Protein AF-A0A1J4XSG6-F1 (afdb_monomer_lite)

Radius of gyration: 32.46 Å; chains: 1; bounding box: 73×27×106 Å

Structure (mmCIF, N/CA/C/O backbone):
data_AF-A0A1J4XSG6-F1
#
_entry.id   AF-A0A1J4XSG6-F1
#
loop_
_atom_site.group_PDB
_atom_site.id
_atom_site.type_symbol
_atom_site.label_atom_id
_atom_site.label_alt_id
_atom_site.label_comp_id
_atom_site.label_asym_id
_atom_site.label_entity_id
_atom_site.label_seq_id
_atom_site.pdbx_PDB_ins_code
_atom_site.Cartn_x
_atom_site.Cartn_y
_atom_site.Cartn_z
_atom_site.occupancy
_atom_site.B_iso_or_equiv
_atom_site.auth_seq_id
_atom_site.auth_comp_id
_atom_site.auth_asym_id
_atom_site.auth_atom_id
_atom_site.pdbx_PDB_model_num
ATOM 1 N N . MET A 1 1 ? 52.849 4.972 -86.059 1.00 42.50 1 MET A N 1
ATOM 2 C 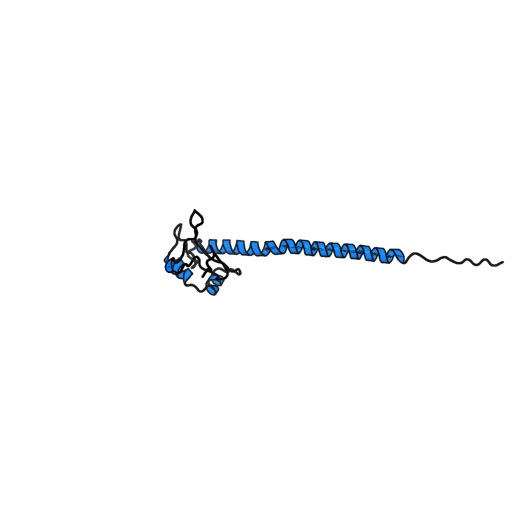CA . MET A 1 1 ? 52.313 3.831 -85.287 1.00 42.50 1 MET A CA 1
ATOM 3 C C . MET A 1 1 ? 52.280 4.249 -83.825 1.00 42.50 1 MET A C 1
ATOM 5 O O . MET A 1 1 ? 53.341 4.385 -83.243 1.00 42.50 1 MET A O 1
ATOM 9 N N . ASN A 1 2 ? 51.112 4.593 -83.276 1.00 43.84 2 ASN A N 1
ATOM 10 C CA . ASN A 1 2 ? 50.941 4.827 -81.836 1.00 43.84 2 ASN A CA 1
ATOM 11 C C . ASN A 1 2 ? 49.453 4.728 -81.487 1.00 43.84 2 ASN A C 1
ATOM 13 O O . ASN A 1 2 ? 48.656 5.564 -81.903 1.00 43.84 2 ASN A O 1
ATOM 17 N N . VAL A 1 3 ? 49.084 3.673 -80.760 1.00 50.84 3 VAL A N 1
ATOM 18 C CA . VAL A 1 3 ? 47.715 3.429 -80.296 1.00 50.84 3 VAL A CA 1
ATOM 19 C C . VAL A 1 3 ? 47.664 3.750 -78.807 1.00 50.84 3 VAL A C 1
ATOM 21 O O . VAL A 1 3 ? 48.203 3.020 -77.979 1.00 50.84 3 VAL A O 1
ATOM 24 N N . HIS A 1 4 ? 47.006 4.858 -78.469 1.00 49.75 4 HIS A N 1
ATOM 25 C CA . HIS A 1 4 ? 46.669 5.221 -77.096 1.00 49.75 4 HIS A CA 1
ATOM 26 C C . HIS A 1 4 ? 45.616 4.249 -76.545 1.00 49.75 4 HIS A C 1
ATOM 28 O O . HIS A 1 4 ? 44.458 4.282 -76.959 1.00 49.75 4 HIS A O 1
ATOM 34 N N . LYS A 1 5 ? 45.983 3.424 -75.559 1.00 60.31 5 LYS A N 1
ATOM 35 C CA . LYS A 1 5 ? 45.008 2.759 -74.683 1.00 60.31 5 LYS A CA 1
ATOM 36 C C . LYS A 1 5 ? 44.608 3.731 -73.571 1.00 60.31 5 LYS A C 1
ATOM 38 O O . LYS A 1 5 ? 45.431 4.056 -72.720 1.00 60.31 5 LYS A O 1
ATOM 43 N N . ARG A 1 6 ? 43.353 4.191 -73.561 1.00 57.28 6 ARG A N 1
ATOM 44 C CA . ARG A 1 6 ? 42.754 4.851 -72.389 1.00 57.28 6 ARG A CA 1
ATOM 45 C C . ARG A 1 6 ? 42.107 3.781 -71.517 1.00 57.28 6 ARG A C 1
ATOM 47 O O . ARG A 1 6 ? 41.147 3.142 -71.937 1.00 57.28 6 ARG A O 1
ATOM 54 N N . GLY A 1 7 ? 42.666 3.566 -70.330 1.00 57.47 7 GLY A N 1
ATOM 55 C CA . GLY A 1 7 ? 42.082 2.707 -69.306 1.00 57.47 7 GLY A CA 1
ATOM 56 C C . GLY A 1 7 ? 40.840 3.364 -68.713 1.00 57.47 7 GLY A C 1
ATOM 57 O O . GLY A 1 7 ? 40.908 4.469 -68.183 1.00 57.47 7 GLY A O 1
ATOM 58 N N . PHE A 1 8 ? 39.705 2.682 -68.822 1.00 58.16 8 PHE A N 1
ATOM 59 C CA . PHE A 1 8 ? 38.448 3.069 -68.195 1.00 58.16 8 PHE A CA 1
ATOM 60 C C . PHE A 1 8 ? 38.465 2.577 -66.741 1.00 58.16 8 PHE A C 1
ATOM 62 O O . PHE A 1 8 ? 38.242 1.399 -66.478 1.00 58.16 8 PHE A O 1
ATOM 69 N N . TRP A 1 9 ? 38.787 3.460 -65.797 1.00 63.03 9 TRP A N 1
ATOM 70 C CA . TRP A 1 9 ? 38.682 3.195 -64.361 1.00 63.03 9 TRP A CA 1
ATOM 71 C C . TRP A 1 9 ? 37.512 3.987 -63.799 1.00 63.03 9 TRP A C 1
ATOM 73 O O . TRP A 1 9 ? 37.667 5.169 -63.533 1.00 63.03 9 TRP A O 1
ATOM 83 N N . MET A 1 10 ? 36.363 3.346 -63.593 1.00 65.50 10 MET A N 1
ATOM 84 C CA . MET A 1 10 ? 35.359 3.760 -62.606 1.00 65.50 10 MET A CA 1
ATOM 85 C C . MET A 1 10 ? 34.496 2.550 -62.220 1.00 65.50 10 MET A C 1
ATOM 87 O O . MET A 1 10 ? 34.331 1.641 -63.028 1.00 65.50 10 MET A O 1
ATOM 91 N N . LYS A 1 11 ? 33.920 2.602 -61.006 1.00 59.00 11 LYS A N 1
ATOM 92 C CA . LYS A 1 11 ? 32.980 1.659 -60.346 1.00 59.00 11 LYS A CA 1
ATOM 93 C C . LYS A 1 11 ? 33.557 0.753 -59.240 1.00 59.00 11 LYS A C 1
ATOM 95 O O . LYS A 1 11 ? 33.453 -0.464 -59.301 1.00 59.00 11 LYS A O 1
ATOM 100 N N . LYS A 1 12 ? 34.088 1.357 -58.167 1.00 58.19 12 LYS A N 1
ATOM 101 C CA . LYS A 1 12 ? 34.178 0.712 -56.832 1.00 58.19 12 LYS A CA 1
ATOM 102 C C . LYS A 1 12 ? 33.658 1.566 -55.662 1.00 58.19 12 LYS A C 1
ATOM 104 O O . LYS A 1 12 ? 33.579 1.073 -54.548 1.00 58.19 12 LYS A O 1
ATOM 109 N N . ALA A 1 13 ? 33.255 2.817 -55.899 1.00 58.31 13 ALA A N 1
ATOM 110 C CA . ALA A 1 13 ? 32.770 3.704 -54.834 1.00 58.31 13 ALA A CA 1
ATOM 111 C C . ALA A 1 13 ? 31.297 3.459 -54.438 1.00 58.31 13 ALA A C 1
ATOM 113 O O . ALA A 1 13 ? 30.899 3.777 -53.325 1.00 58.31 13 ALA A O 1
ATOM 114 N N . GLN A 1 14 ? 30.487 2.881 -55.333 1.00 62.97 14 GLN A N 1
ATOM 115 C CA . GLN A 1 14 ? 29.026 2.817 -55.183 1.00 62.97 14 GLN A CA 1
ATOM 116 C C . GLN A 1 14 ? 28.534 1.680 -54.267 1.00 62.97 14 GLN A C 1
ATOM 118 O O . GLN A 1 14 ? 27.430 1.747 -53.742 1.00 62.97 14 GLN A O 1
ATOM 123 N N . THR A 1 15 ? 29.343 0.640 -54.051 1.00 73.50 15 THR A N 1
ATOM 124 C CA . THR A 1 15 ? 28.999 -0.480 -53.157 1.00 73.50 15 THR A CA 1
ATOM 125 C C . THR A 1 15 ? 29.275 -0.161 -51.691 1.00 73.50 15 THR A C 1
ATOM 127 O O . THR A 1 15 ? 28.609 -0.702 -50.819 1.00 73.50 15 THR A O 1
ATOM 130 N N . TRP A 1 16 ? 30.221 0.740 -51.415 1.00 78.69 16 TRP A N 1
ATOM 131 C CA . TRP A 1 16 ? 30.627 1.064 -50.047 1.00 78.69 16 TRP A CA 1
ATOM 132 C C . TRP A 1 16 ? 29.565 1.892 -49.311 1.00 78.69 16 TRP A C 1
ATOM 134 O O . TRP A 1 16 ? 29.268 1.630 -48.152 1.00 78.69 16 TRP A O 1
ATOM 144 N N . SER A 1 17 ? 28.913 2.836 -50.000 1.00 83.25 17 SER A N 1
ATOM 145 C CA . SER A 1 17 ? 27.816 3.622 -49.420 1.00 83.25 17 SER A CA 1
ATOM 146 C C . SER A 1 17 ? 26.544 2.803 -49.191 1.00 83.25 17 SER A C 1
ATOM 148 O O . SER A 1 17 ? 25.808 3.076 -48.246 1.00 83.25 17 SER A O 1
ATOM 150 N N . LEU A 1 18 ? 26.284 1.795 -50.032 1.00 86.25 18 LEU A N 1
ATOM 151 C CA . LEU A 1 18 ? 25.127 0.913 -49.878 1.00 86.25 18 LEU A CA 1
ATOM 152 C C . LEU A 1 18 ? 25.284 -0.005 -48.662 1.00 86.25 18 LEU A C 1
ATOM 154 O O . LEU A 1 18 ? 24.339 -0.151 -47.895 1.00 86.25 18 LEU A O 1
ATOM 158 N N . ASP A 1 19 ? 26.477 -0.560 -48.456 1.00 87.88 19 ASP A N 1
ATOM 159 C CA . ASP A 1 19 ? 26.773 -1.417 -47.303 1.00 87.88 19 ASP A CA 1
ATOM 160 C C . ASP A 1 19 ? 26.630 -0.651 -45.977 1.00 87.88 19 ASP A C 1
ATOM 162 O O . ASP A 1 19 ? 25.937 -1.087 -45.059 1.00 87.88 19 ASP A O 1
ATOM 166 N N . VAL A 1 20 ? 27.158 0.578 -45.921 1.00 90.69 20 VAL A N 1
ATOM 167 C CA . VAL A 1 20 ? 26.998 1.471 -44.760 1.00 90.69 20 VAL A CA 1
ATOM 168 C C . VAL A 1 20 ? 25.526 1.818 -44.504 1.00 90.69 20 VAL A C 1
ATOM 170 O O . VAL A 1 20 ? 25.092 1.845 -43.351 1.00 90.69 20 VAL A O 1
ATOM 173 N N . MET A 1 21 ? 24.733 2.050 -45.554 1.00 92.12 21 MET A N 1
ATOM 174 C CA . MET A 1 21 ? 23.301 2.339 -45.421 1.00 92.12 21 MET A CA 1
ATOM 175 C C . MET A 1 21 ? 22.531 1.136 -44.862 1.00 92.12 21 MET A C 1
ATOM 177 O O . MET A 1 21 ? 21.701 1.300 -43.968 1.00 92.12 21 MET A O 1
ATOM 181 N N . VAL A 1 22 ? 22.827 -0.071 -45.351 1.00 93.31 22 VAL A N 1
ATOM 182 C CA . VAL A 1 22 ? 22.197 -1.315 -44.883 1.00 93.31 22 VAL A CA 1
ATOM 183 C C . VAL A 1 22 ? 22.579 -1.604 -43.432 1.00 93.31 22 VAL A C 1
ATOM 185 O O . VAL A 1 22 ? 21.695 -1.862 -42.614 1.00 93.31 22 VAL A O 1
ATOM 188 N N . ALA A 1 23 ? 23.863 -1.486 -43.083 1.00 94.56 23 ALA A N 1
ATOM 189 C CA . ALA A 1 23 ? 24.339 -1.670 -41.714 1.00 94.56 23 ALA A CA 1
ATOM 190 C C . ALA A 1 23 ? 23.679 -0.677 -40.742 1.00 94.56 23 ALA A C 1
ATOM 192 O O . ALA A 1 23 ? 23.221 -1.064 -39.667 1.00 94.56 23 ALA A O 1
ATOM 193 N N . THR A 1 24 ? 23.553 0.589 -41.150 1.00 95.38 24 THR A N 1
ATOM 194 C CA . THR A 1 24 ? 22.872 1.623 -40.355 1.00 95.38 24 THR A CA 1
ATOM 195 C C . THR A 1 24 ? 21.386 1.304 -40.184 1.00 95.38 24 THR A C 1
ATOM 197 O O . THR A 1 24 ? 20.856 1.420 -39.082 1.00 95.38 24 THR A O 1
ATOM 200 N N . GLY A 1 25 ? 20.712 0.846 -41.243 1.00 96.62 25 GLY A N 1
ATOM 201 C CA . GLY A 1 25 ? 19.308 0.438 -41.180 1.00 96.62 25 GLY A CA 1
ATOM 202 C C . GLY A 1 25 ? 19.074 -0.716 -40.204 1.00 96.62 25 GLY A C 1
ATOM 203 O O . GLY A 1 25 ? 18.179 -0.639 -39.364 1.00 96.62 25 GLY A O 1
ATOM 204 N N . MET A 1 26 ? 19.918 -1.752 -40.249 1.00 96.31 26 MET A N 1
ATOM 205 C CA . MET A 1 26 ? 19.851 -2.863 -39.293 1.00 96.31 26 MET A CA 1
ATOM 206 C C . MET A 1 26 ? 20.089 -2.393 -37.856 1.00 96.31 26 MET A C 1
ATOM 208 O O . MET A 1 26 ? 19.358 -2.794 -36.953 1.00 96.31 26 MET A O 1
ATOM 212 N N . PHE A 1 27 ? 21.059 -1.503 -37.644 1.00 97.06 27 PHE A N 1
ATOM 213 C CA . PHE A 1 27 ? 21.346 -0.950 -36.323 1.00 97.06 27 PHE A CA 1
ATOM 214 C C . PHE A 1 27 ? 20.152 -0.179 -35.741 1.00 97.06 27 PHE A C 1
ATOM 216 O O . PHE A 1 27 ? 19.791 -0.377 -34.582 1.00 97.06 27 PHE A O 1
ATOM 223 N N . VAL A 1 28 ? 19.477 0.637 -36.557 1.00 97.19 28 VAL A N 1
ATOM 224 C CA . VAL A 1 28 ? 18.270 1.368 -36.142 1.00 97.19 28 VAL A CA 1
ATOM 225 C C . VAL A 1 28 ? 17.133 0.408 -35.783 1.00 97.19 28 VAL A C 1
ATOM 227 O O . VAL A 1 28 ? 16.475 0.607 -34.765 1.00 97.19 28 VAL A O 1
ATOM 230 N N . ILE A 1 29 ? 16.925 -0.661 -36.558 1.00 97.50 29 ILE A N 1
ATOM 231 C CA . ILE A 1 29 ? 15.894 -1.671 -36.264 1.00 97.50 29 ILE A CA 1
ATOM 232 C C . ILE A 1 29 ? 16.163 -2.359 -34.921 1.00 97.50 29 ILE A C 1
ATOM 234 O O . ILE A 1 29 ? 15.235 -2.538 -34.129 1.00 97.50 29 ILE A O 1
ATOM 238 N N . VAL A 1 30 ? 17.419 -2.718 -34.641 1.00 97.31 30 VAL A N 1
ATOM 239 C CA . VAL A 1 30 ? 17.806 -3.330 -33.361 1.00 97.31 30 VAL A CA 1
ATOM 240 C C . VAL A 1 30 ? 17.535 -2.374 -32.201 1.00 97.31 30 VAL A C 1
ATOM 242 O O . VAL A 1 30 ? 16.947 -2.788 -31.206 1.00 97.31 30 VAL A O 1
ATOM 245 N N . ILE A 1 31 ? 17.886 -1.092 -32.342 1.00 96.56 31 ILE A N 1
ATOM 246 C CA . ILE A 1 31 ? 17.611 -0.072 -31.321 1.00 96.56 31 ILE A CA 1
ATOM 247 C C . ILE A 1 31 ? 16.107 0.074 -31.072 1.00 96.56 31 ILE A C 1
ATOM 249 O O . ILE A 1 31 ? 15.677 0.049 -29.921 1.00 96.56 31 ILE A O 1
ATOM 253 N N . ILE A 1 32 ? 15.301 0.197 -32.129 1.00 96.81 32 ILE A N 1
ATOM 254 C CA . ILE A 1 32 ? 13.842 0.327 -32.003 1.00 96.81 32 ILE A CA 1
ATOM 255 C C . ILE A 1 32 ? 13.259 -0.902 -31.301 1.00 96.81 32 ILE A C 1
ATOM 257 O O . ILE A 1 32 ? 12.464 -0.760 -30.377 1.00 96.81 32 ILE A O 1
ATOM 261 N N . SER A 1 33 ? 13.691 -2.101 -31.699 1.00 95.12 33 SER A N 1
ATOM 262 C CA . SER A 1 33 ? 13.231 -3.357 -31.097 1.00 95.12 33 SER A CA 1
ATOM 263 C C . SER A 1 33 ? 13.602 -3.438 -29.616 1.00 95.12 33 SER A C 1
ATOM 265 O O . SER A 1 33 ? 12.782 -3.832 -28.794 1.00 95.12 33 SER A O 1
ATOM 267 N N . PHE A 1 34 ? 14.815 -3.014 -29.257 1.00 95.25 34 PHE A N 1
ATOM 268 C CA . PHE A 1 34 ? 15.277 -2.969 -27.873 1.00 95.25 34 PHE A CA 1
ATOM 269 C C . PHE A 1 34 ? 14.432 -2.022 -27.012 1.00 95.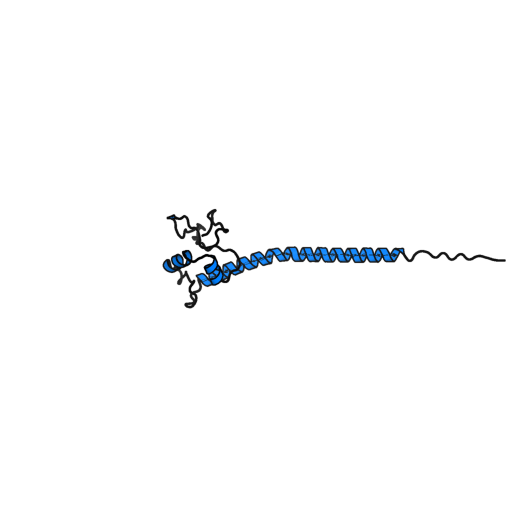25 34 PHE A C 1
ATOM 271 O O . PHE A 1 34 ? 13.951 -2.424 -25.953 1.00 95.25 34 PHE A O 1
ATOM 278 N N . PHE A 1 35 ? 14.190 -0.793 -27.480 1.00 93.31 35 PHE A N 1
ATOM 279 C CA . PHE A 1 35 ? 13.340 0.161 -26.760 1.00 93.31 35 PHE A CA 1
ATOM 280 C C . PHE A 1 35 ? 11.887 -0.310 -26.662 1.00 93.31 35 PHE A C 1
ATOM 282 O O . PHE A 1 35 ? 11.262 -0.126 -25.620 1.00 93.31 35 PHE A O 1
ATOM 289 N N . TYR A 1 36 ? 11.366 -0.958 -27.705 1.00 92.94 36 TYR A N 1
ATOM 290 C CA . TYR A 1 36 ? 10.026 -1.539 -27.694 1.00 92.94 36 TYR A CA 1
ATOM 291 C C . TYR A 1 36 ? 9.887 -2.632 -26.624 1.00 92.94 36 TYR A C 1
ATOM 293 O O . TYR A 1 36 ? 8.948 -2.596 -25.833 1.00 92.94 36 TYR A O 1
ATOM 301 N N . ILE A 1 37 ? 10.855 -3.551 -26.534 1.00 89.38 37 ILE A N 1
ATOM 302 C CA . ILE A 1 37 ? 10.863 -4.614 -25.516 1.00 89.38 37 ILE A CA 1
ATOM 303 C C . ILE A 1 37 ? 10.961 -4.023 -24.102 1.00 89.38 37 ILE A C 1
ATOM 305 O O . ILE A 1 37 ? 10.206 -4.428 -23.224 1.00 89.38 37 ILE A O 1
ATOM 309 N N . ILE A 1 38 ? 11.845 -3.045 -23.870 1.00 87.44 38 ILE A N 1
ATOM 310 C CA . ILE A 1 38 ? 11.966 -2.391 -22.553 1.00 87.44 38 ILE A CA 1
ATOM 311 C C . ILE A 1 38 ? 10.665 -1.702 -22.152 1.00 87.44 38 ILE A C 1
ATOM 313 O O . ILE A 1 38 ? 10.249 -1.817 -21.000 1.00 87.44 38 ILE A O 1
ATOM 317 N N . SER A 1 39 ? 10.024 -1.002 -23.090 1.00 83.12 39 SER A N 1
ATOM 318 C CA . SER A 1 39 ? 8.763 -0.312 -22.824 1.00 83.12 39 SER A CA 1
ATOM 319 C C . SER A 1 39 ? 7.696 -1.286 -22.330 1.00 83.12 39 SER A C 1
ATOM 321 O O . SER A 1 39 ? 7.034 -0.988 -21.340 1.00 83.12 39 SER A O 1
ATOM 323 N N . LEU A 1 40 ? 7.581 -2.462 -22.958 1.00 79.75 40 LEU A N 1
ATOM 324 C CA . LEU A 1 40 ? 6.620 -3.495 -22.561 1.00 79.75 40 LEU A CA 1
ATOM 325 C C . LEU A 1 40 ? 6.890 -4.054 -21.155 1.00 79.75 40 LEU A C 1
ATOM 327 O O . LEU A 1 40 ? 5.951 -4.292 -20.405 1.00 79.75 40 LEU A O 1
ATOM 331 N N . THR A 1 41 ? 8.155 -4.235 -20.773 1.00 74.62 41 THR A N 1
ATOM 332 C CA . THR A 1 41 ? 8.522 -4.807 -19.462 1.00 74.62 41 THR A CA 1
ATOM 333 C C . THR A 1 41 ? 8.476 -3.782 -18.319 1.00 74.62 41 THR A C 1
ATOM 335 O O . THR A 1 41 ? 8.381 -4.149 -17.151 1.00 74.62 41 THR A O 1
ATOM 338 N N . SER A 1 42 ? 8.572 -2.485 -18.626 1.00 66.50 42 SER A N 1
ATOM 339 C CA . SER A 1 42 ? 8.660 -1.426 -17.606 1.00 66.50 42 SER A CA 1
ATOM 340 C C . SER A 1 42 ? 7.338 -1.099 -16.904 1.00 66.50 42 SER A C 1
ATOM 342 O O . SER A 1 42 ? 7.353 -0.571 -15.791 1.00 66.50 42 SER A O 1
ATOM 344 N N . GLU A 1 43 ? 6.201 -1.403 -17.533 1.00 62.62 43 GLU A N 1
ATOM 345 C CA . GLU A 1 43 ? 4.883 -1.165 -16.936 1.00 62.62 43 GLU A CA 1
ATOM 346 C C . GLU A 1 43 ? 4.499 -2.278 -15.957 1.00 62.62 43 GLU A C 1
ATOM 348 O O . GLU A 1 43 ? 4.004 -1.986 -14.870 1.00 62.62 43 GLU A O 1
ATOM 353 N N . THR A 1 44 ? 4.812 -3.537 -16.279 1.00 62.22 44 THR A N 1
ATOM 354 C CA . THR A 1 44 ? 4.490 -4.681 -15.413 1.00 62.22 44 THR A CA 1
ATOM 355 C C . THR A 1 44 ? 5.248 -4.624 -14.090 1.00 62.22 44 THR A C 1
ATOM 357 O O . THR A 1 44 ? 4.661 -4.844 -13.037 1.00 62.22 44 THR A O 1
ATOM 360 N N . SER A 1 45 ? 6.522 -4.212 -14.102 1.00 70.69 45 SER A N 1
ATOM 361 C CA . SER A 1 45 ? 7.360 -4.267 -12.897 1.00 70.69 45 SER A CA 1
ATOM 362 C C . SER A 1 45 ? 6.851 -3.411 -11.735 1.00 70.69 45 SER A C 1
ATOM 364 O O . SER A 1 45 ? 7.068 -3.771 -10.585 1.00 70.69 45 SER A O 1
ATOM 366 N N . LYS A 1 46 ? 6.205 -2.270 -12.012 1.00 76.38 46 LYS A N 1
ATOM 367 C CA . LYS A 1 46 ? 5.708 -1.373 -10.955 1.00 76.38 46 LYS A CA 1
ATOM 368 C C . LYS A 1 46 ? 4.401 -1.867 -10.351 1.00 76.38 46 LYS A C 1
ATOM 370 O O . LYS A 1 46 ? 4.219 -1.774 -9.144 1.00 76.38 46 LYS A O 1
ATOM 375 N N . THR A 1 47 ? 3.493 -2.374 -11.180 1.00 81.12 47 THR A N 1
ATOM 376 C CA . THR A 1 47 ? 2.231 -2.945 -10.699 1.00 81.12 47 THR A CA 1
ATOM 377 C C . THR A 1 47 ? 2.486 -4.225 -9.913 1.00 81.12 47 THR A C 1
ATOM 379 O O . THR A 1 47 ? 1.904 -4.396 -8.848 1.00 81.12 47 THR A O 1
ATOM 382 N N . ASP A 1 48 ? 3.408 -5.067 -10.380 1.00 84.62 48 ASP A N 1
ATOM 383 C CA . ASP A 1 48 ? 3.799 -6.291 -9.677 1.00 84.62 48 ASP A CA 1
ATOM 384 C C . ASP A 1 48 ? 4.449 -5.984 -8.315 1.00 84.62 48 ASP A C 1
ATOM 386 O O . ASP A 1 48 ? 4.190 -6.682 -7.338 1.00 84.62 48 ASP A O 1
ATOM 390 N N . GLU A 1 49 ? 5.259 -4.919 -8.221 1.00 86.38 49 GLU A N 1
ATOM 391 C CA . GLU A 1 49 ? 5.831 -4.452 -6.947 1.00 86.38 49 GLU A CA 1
ATOM 392 C C . GLU A 1 49 ? 4.731 -3.998 -5.974 1.00 86.38 49 GLU A C 1
ATOM 394 O O . GLU A 1 49 ? 4.732 -4.428 -4.825 1.00 86.38 49 GLU A O 1
ATOM 399 N N . LEU A 1 50 ? 3.752 -3.209 -6.434 1.00 86.69 50 LEU A N 1
ATOM 400 C CA . LEU A 1 50 ? 2.635 -2.748 -5.596 1.00 86.69 50 LEU A CA 1
ATOM 401 C C . LEU A 1 50 ? 1.723 -3.890 -5.131 1.00 86.69 50 LEU A C 1
ATOM 403 O O . LEU A 1 50 ? 1.266 -3.877 -3.990 1.00 86.69 50 LEU A O 1
ATOM 407 N N . LEU A 1 51 ? 1.451 -4.869 -5.999 1.00 87.00 51 LEU A N 1
ATOM 408 C CA . LEU A 1 51 ? 0.658 -6.046 -5.639 1.00 87.00 51 LEU A CA 1
ATOM 409 C C . LEU A 1 51 ? 1.353 -6.856 -4.549 1.00 87.00 51 LEU A C 1
ATOM 411 O O . LEU A 1 51 ? 0.729 -7.214 -3.555 1.00 87.00 51 LEU A O 1
ATOM 415 N N . ARG A 1 52 ? 2.660 -7.073 -4.706 1.00 88.81 52 ARG A N 1
ATOM 416 C CA . ARG A 1 52 ? 3.464 -7.785 -3.718 1.00 88.81 52 ARG A CA 1
ATOM 417 C C . ARG A 1 52 ? 3.529 -7.048 -2.382 1.00 88.81 52 ARG A C 1
ATOM 419 O O . ARG A 1 52 ? 3.372 -7.677 -1.345 1.00 88.81 52 ARG A O 1
ATOM 426 N N . GLU A 1 53 ? 3.708 -5.728 -2.398 1.00 88.31 53 GLU A N 1
ATOM 427 C CA . GLU A 1 53 ? 3.651 -4.922 -1.171 1.00 88.31 53 GLU A CA 1
ATOM 428 C C . GLU A 1 53 ? 2.275 -5.021 -0.489 1.00 88.31 53 GLU A C 1
ATOM 430 O O . GLU A 1 53 ? 2.199 -5.053 0.737 1.00 88.31 53 GLU A O 1
ATOM 435 N N . GLY A 1 54 ? 1.186 -5.105 -1.260 1.00 87.38 54 GLY A N 1
ATOM 436 C CA . GLY A 1 54 ? -0.160 -5.319 -0.726 1.00 87.38 54 GLY A CA 1
ATOM 437 C C . GLY A 1 54 ? -0.325 -6.671 -0.026 1.00 87.38 54 GLY A C 1
ATOM 438 O O . GLY A 1 54 ? -0.898 -6.725 1.063 1.00 87.38 54 GLY A O 1
ATOM 439 N N . GLU A 1 55 ? 0.205 -7.744 -0.618 1.00 88.81 55 GLU A N 1
ATOM 440 C CA . GLU A 1 55 ? 0.230 -9.082 -0.010 1.00 88.81 55 GLU A CA 1
ATOM 441 C C . GLU A 1 55 ? 1.064 -9.093 1.281 1.00 88.81 55 GLU A C 1
ATOM 443 O O . GLU A 1 55 ? 0.596 -9.584 2.307 1.00 88.81 55 GLU A O 1
ATOM 448 N N . ASP A 1 56 ? 2.245 -8.466 1.270 1.00 88.44 56 ASP A N 1
ATOM 449 C CA . ASP A 1 56 ? 3.119 -8.366 2.445 1.00 88.44 56 ASP A CA 1
ATOM 450 C C . ASP A 1 56 ? 2.424 -7.621 3.608 1.00 88.44 56 ASP A C 1
ATOM 452 O O . ASP A 1 56 ? 2.522 -8.039 4.765 1.00 88.44 56 ASP A O 1
ATOM 456 N N . ILE A 1 57 ? 1.673 -6.545 3.322 1.00 89.44 57 ILE A N 1
ATOM 457 C CA . ILE A 1 57 ? 0.879 -5.829 4.337 1.00 89.44 57 ILE A CA 1
ATOM 458 C C . ILE A 1 57 ? -0.184 -6.752 4.940 1.00 89.44 57 ILE A C 1
ATOM 460 O O . ILE A 1 57 ? -0.321 -6.803 6.163 1.00 89.44 57 ILE A O 1
ATOM 464 N N . GLN A 1 58 ? -0.948 -7.468 4.109 1.00 88.19 58 GLN A N 1
ATOM 465 C CA . GLN A 1 58 ? -1.986 -8.381 4.600 1.00 88.19 58 GLN A CA 1
ATOM 466 C C . GLN A 1 58 ? -1.391 -9.471 5.487 1.00 88.19 58 GLN A C 1
ATOM 468 O O . GLN A 1 58 ? -1.918 -9.736 6.571 1.00 88.19 58 GLN A O 1
ATOM 473 N N . ASP A 1 59 ? -0.264 -10.041 5.068 1.00 86.88 59 ASP A N 1
ATOM 474 C CA . ASP A 1 59 ? 0.443 -11.054 5.834 1.00 86.88 59 ASP A CA 1
ATOM 475 C C . ASP A 1 59 ? 0.859 -10.522 7.204 1.00 86.88 59 ASP A C 1
ATOM 477 O O . ASP A 1 59 ? 0.605 -11.201 8.191 1.00 86.88 59 ASP A O 1
ATOM 481 N N . ILE A 1 60 ? 1.409 -9.308 7.313 1.00 86.12 60 ILE A N 1
ATOM 482 C CA . ILE A 1 60 ? 1.799 -8.703 8.605 1.00 86.12 60 ILE A CA 1
ATOM 483 C C . ILE A 1 60 ? 0.580 -8.449 9.509 1.00 86.12 60 ILE A C 1
ATOM 485 O O . ILE A 1 60 ? 0.626 -8.690 10.717 1.00 86.12 60 ILE A O 1
ATOM 489 N N . LEU A 1 61 ? -0.533 -7.977 8.943 1.00 86.31 61 LEU A N 1
ATOM 490 C CA . LEU A 1 61 ? -1.739 -7.636 9.710 1.00 86.31 61 LEU A CA 1
ATOM 491 C C . LEU A 1 61 ? -2.489 -8.874 10.232 1.00 86.31 61 LEU A C 1
ATOM 493 O O . LEU A 1 61 ? -3.136 -8.804 11.285 1.00 86.31 61 LEU A O 1
ATOM 497 N N . ILE A 1 62 ? -2.408 -9.995 9.507 1.00 85.38 62 ILE A N 1
ATOM 498 C CA . ILE A 1 62 ? -3.110 -11.256 9.811 1.00 85.38 62 ILE A CA 1
ATOM 499 C C . ILE A 1 62 ? -2.182 -12.276 10.501 1.00 85.38 62 ILE A C 1
ATOM 501 O O . ILE A 1 62 ? -2.633 -13.179 11.215 1.00 85.38 62 ILE A O 1
ATOM 505 N N . SER A 1 63 ? -0.870 -12.116 10.333 1.00 77.38 63 SER A N 1
ATOM 506 C CA . SER A 1 63 ? 0.201 -12.903 10.944 1.00 77.38 63 SER A CA 1
ATOM 507 C C . SER A 1 63 ? -0.030 -13.071 12.441 1.00 77.38 63 SER A C 1
ATOM 509 O O . SER A 1 63 ? 0.009 -12.127 13.221 1.00 77.38 63 SER A O 1
ATOM 511 N N . SER A 1 64 ? -0.243 -14.312 12.881 1.00 60.38 64 SER A N 1
ATOM 512 C CA . SER A 1 64 ? -0.383 -14.652 14.304 1.00 60.38 64 SER A CA 1
ATOM 513 C C . SER A 1 64 ? 0.968 -14.715 15.031 1.00 60.38 64 SER A C 1
ATOM 515 O O . SER A 1 64 ? 1.073 -15.357 16.079 1.00 60.38 64 SER A O 1
ATOM 517 N N . LYS A 1 65 ? 2.032 -14.124 14.466 1.00 60.91 65 LYS A N 1
ATOM 518 C CA . LYS A 1 65 ? 3.348 -14.136 15.102 1.00 60.91 65 LYS A CA 1
ATOM 519 C C . LYS A 1 65 ? 3.328 -13.162 16.284 1.00 60.91 65 LYS A C 1
ATOM 521 O O . LYS A 1 65 ? 3.154 -11.967 16.078 1.00 60.91 65 LYS A O 1
ATOM 526 N N . PRO A 1 66 ? 3.560 -13.639 17.518 1.00 51.28 66 PRO A N 1
ATOM 527 C CA . PRO A 1 66 ? 3.475 -12.810 18.723 1.00 51.28 66 PRO A CA 1
ATOM 528 C C . PRO A 1 66 ? 4.536 -11.696 18.806 1.00 51.28 66 PRO A C 1
ATOM 530 O O . PRO A 1 66 ? 4.450 -10.848 19.685 1.00 51.28 66 PRO A O 1
ATOM 533 N N . GLU A 1 67 ? 5.524 -11.697 17.908 1.00 54.53 67 GLU A N 1
ATOM 534 C CA . GLU A 1 67 ? 6.601 -10.700 17.827 1.00 54.53 67 GLU A CA 1
ATOM 535 C C . GLU A 1 67 ? 6.242 -9.500 16.923 1.00 54.53 67 GLU A C 1
ATOM 537 O O . GLU A 1 67 ? 6.961 -8.503 16.920 1.00 54.53 67 GLU A O 1
ATOM 542 N N . GLU A 1 68 ? 5.151 -9.570 16.149 1.00 62.22 68 GLU A N 1
ATOM 543 C CA . GLU A 1 68 ? 4.739 -8.493 15.240 1.00 62.22 68 GLU A CA 1
ATOM 544 C C . GLU A 1 68 ? 3.676 -7.608 15.909 1.00 62.22 68 GLU A C 1
ATOM 546 O O . GLU A 1 68 ? 2.532 -8.008 16.127 1.00 62.22 68 GLU A O 1
ATOM 551 N N . SER A 1 69 ? 4.059 -6.372 16.248 1.00 66.31 69 SER A N 1
ATOM 552 C CA . SER A 1 69 ? 3.218 -5.398 16.962 1.00 66.31 69 SER A CA 1
ATOM 553 C C . SER A 1 69 ? 2.001 -4.903 16.171 1.00 66.31 69 SER A C 1
ATOM 555 O O . SER A 1 69 ? 1.161 -4.213 16.739 1.00 66.31 69 SER A O 1
ATOM 557 N N . LEU A 1 70 ? 1.912 -5.240 14.880 1.00 78.38 70 LEU A N 1
ATOM 558 C CA . LEU A 1 70 ? 0.902 -4.745 13.938 1.00 78.38 70 LEU A CA 1
ATOM 559 C C . LEU A 1 70 ? -0.185 -5.763 13.579 1.00 78.38 70 LEU A C 1
ATOM 561 O O . LEU A 1 70 ? -1.071 -5.446 12.791 1.00 78.38 70 LEU A O 1
ATOM 565 N N . ASN A 1 71 ? -0.161 -6.964 14.164 1.00 85.38 71 ASN A N 1
ATOM 566 C CA . ASN A 1 71 ? -1.272 -7.905 14.037 1.00 85.38 71 ASN A CA 1
ATOM 567 C C . ASN A 1 71 ? -2.559 -7.235 14.539 1.00 85.38 71 ASN A C 1
ATOM 569 O O . ASN A 1 71 ? -2.644 -6.929 15.727 1.00 85.38 71 ASN A O 1
ATOM 573 N N . ILE A 1 72 ? -3.556 -7.075 13.671 1.00 86.69 72 ILE A N 1
ATOM 574 C CA . ILE A 1 72 ? -4.908 -6.626 14.042 1.00 86.69 72 ILE A CA 1
ATOM 575 C C . ILE A 1 72 ? -5.924 -7.768 13.998 1.00 86.69 72 ILE A C 1
ATOM 577 O O . ILE A 1 72 ? -7.018 -7.626 14.534 1.00 86.69 72 ILE A O 1
ATOM 581 N N . VAL A 1 73 ? -5.582 -8.904 13.380 1.00 83.88 73 VAL A N 1
ATOM 582 C CA . VAL A 1 73 ? -6.453 -10.084 13.326 1.00 83.88 73 VAL A CA 1
ATOM 583 C C . VAL A 1 73 ? -5.921 -11.163 14.260 1.00 83.88 73 VAL A C 1
ATOM 585 O O . VAL A 1 73 ? -4.856 -11.742 14.041 1.00 83.88 73 VAL A O 1
ATOM 588 N N . VAL A 1 74 ? -6.696 -11.487 15.294 1.00 77.88 74 VAL A N 1
ATOM 589 C CA . VAL A 1 74 ? -6.390 -12.578 16.225 1.00 77.88 74 VAL A CA 1
ATOM 590 C C . VAL A 1 74 ? -7.341 -13.737 15.933 1.00 77.88 74 VAL A C 1
ATOM 592 O O . VAL A 1 74 ? -8.514 -13.734 16.307 1.00 77.88 74 VAL A O 1
ATOM 595 N N . GLY A 1 75 ? -6.838 -14.748 15.220 1.00 77.25 75 GLY A N 1
ATOM 596 C CA . GLY A 1 75 ? -7.648 -15.870 14.743 1.00 77.25 75 GLY A CA 1
ATOM 597 C C . GLY A 1 75 ? -8.547 -15.463 13.573 1.00 77.25 75 GLY A C 1
ATOM 598 O O . GLY A 1 75 ? -8.071 -15.338 12.452 1.00 77.25 75 GLY A O 1
ATOM 599 N N . SER A 1 76 ? -9.845 -15.282 13.828 1.00 78.50 76 SER A N 1
ATOM 600 C CA . SER A 1 76 ? -10.845 -14.876 12.817 1.00 78.50 76 SER A CA 1
ATOM 601 C C . SER A 1 76 ? -11.614 -13.618 13.225 1.00 78.50 76 SER A C 1
ATOM 603 O O . SER A 1 76 ? -12.702 -13.365 12.716 1.00 78.50 76 SER A O 1
ATOM 605 N N . ILE A 1 77 ? -11.083 -12.870 14.194 1.00 84.00 77 ILE A N 1
ATOM 606 C CA . ILE A 1 77 ? -11.720 -11.689 14.772 1.00 84.00 77 ILE A CA 1
ATOM 607 C C . ILE A 1 77 ? -10.724 -10.532 14.705 1.00 84.00 77 ILE A C 1
ATOM 609 O O . ILE A 1 77 ? -9.527 -10.719 14.940 1.00 84.00 77 ILE A O 1
ATOM 613 N N . ILE A 1 78 ? -11.232 -9.349 14.373 1.00 85.94 78 ILE A N 1
ATOM 614 C CA . ILE A 1 78 ? -10.471 -8.102 14.420 1.00 85.94 78 ILE A CA 1
ATOM 615 C C . ILE A 1 78 ? -10.380 -7.650 15.880 1.00 85.94 78 ILE A C 1
ATOM 617 O O . ILE A 1 78 ? -11.389 -7.548 16.573 1.00 85.94 78 ILE A O 1
ATOM 621 N N . ASP A 1 79 ? -9.165 -7.383 16.341 1.00 87.56 79 ASP A N 1
ATOM 622 C CA . ASP A 1 79 ? -8.899 -6.765 17.633 1.00 87.56 79 ASP A CA 1
ATOM 623 C C . ASP A 1 79 ? -9.144 -5.251 17.516 1.00 87.56 79 ASP A C 1
ATOM 625 O O . ASP A 1 79 ? -8.343 -4.517 16.931 1.00 87.56 79 ASP A O 1
ATOM 629 N N . GLU A 1 80 ? -10.295 -4.791 18.015 1.00 85.94 80 GLU A N 1
ATOM 630 C CA . GLU A 1 80 ? -10.730 -3.393 17.904 1.00 85.94 80 GLU A CA 1
ATOM 631 C C . GLU A 1 80 ? -9.764 -2.410 18.576 1.00 85.94 80 GLU A C 1
ATOM 633 O O . GLU A 1 80 ? -9.584 -1.295 18.082 1.00 85.94 80 GLU A O 1
ATOM 638 N N . ASP A 1 81 ? -9.120 -2.803 19.678 1.00 87.56 81 ASP A N 1
ATOM 639 C CA . ASP A 1 81 ? -8.174 -1.941 20.386 1.00 87.56 81 ASP A CA 1
ATOM 640 C C . ASP A 1 81 ? -6.928 -1.719 19.524 1.00 87.56 81 ASP A C 1
ATOM 642 O O . ASP A 1 81 ? -6.518 -0.578 19.293 1.00 87.56 81 ASP A O 1
ATOM 646 N N . LYS A 1 82 ? -6.387 -2.796 18.945 1.00 87.38 82 LYS A N 1
ATOM 647 C CA . LYS A 1 82 ? -5.245 -2.702 18.030 1.00 87.38 82 LYS A CA 1
ATOM 648 C C . LYS A 1 82 ? -5.585 -1.987 16.730 1.00 87.38 82 LYS A C 1
ATOM 650 O O . LYS A 1 82 ? -4.760 -1.226 16.232 1.00 87.38 82 LYS A O 1
ATOM 655 N N . LEU A 1 83 ? -6.784 -2.192 16.184 1.00 87.56 83 LEU A N 1
ATOM 656 C CA . LEU A 1 83 ? -7.246 -1.451 15.012 1.00 87.56 83 LEU A CA 1
ATOM 657 C C . LEU A 1 83 ? -7.330 0.049 15.315 1.00 87.56 83 LEU A C 1
ATOM 659 O O . LEU A 1 83 ? -6.887 0.870 14.513 1.00 87.56 83 LEU A O 1
ATOM 663 N N . ASN A 1 84 ? -7.859 0.416 16.482 1.00 86.38 84 ASN A N 1
ATOM 664 C CA . ASN A 1 84 ? -7.922 1.806 16.919 1.00 86.38 84 ASN A CA 1
ATOM 665 C C . ASN A 1 84 ? -6.535 2.410 17.141 1.00 86.38 84 ASN A C 1
ATOM 667 O O . ASN A 1 84 ? -6.341 3.593 16.865 1.00 86.38 84 ASN A O 1
ATOM 671 N N . ASP A 1 85 ? -5.579 1.637 17.641 1.00 87.56 85 ASP A N 1
ATOM 672 C CA . ASP A 1 85 ? -4.206 2.101 17.819 1.00 87.56 85 ASP A CA 1
ATOM 673 C C . ASP A 1 85 ? -3.489 2.262 16.476 1.00 87.56 85 ASP A C 1
ATOM 675 O O . ASP A 1 85 ? -2.886 3.309 16.234 1.00 87.56 85 ASP A O 1
ATOM 679 N N . LEU A 1 86 ? -3.680 1.320 15.548 1.00 87.94 86 LEU A N 1
ATOM 680 C CA . LEU A 1 86 ? -3.219 1.432 14.163 1.00 87.94 86 LEU A CA 1
ATOM 681 C C . LEU A 1 86 ? -3.810 2.668 13.471 1.00 87.94 86 LEU A C 1
ATOM 683 O O . LEU A 1 86 ? -3.123 3.386 12.753 1.00 87.94 86 LEU A O 1
ATOM 687 N N . ALA A 1 87 ? -5.085 2.963 13.724 1.00 86.62 87 ALA A N 1
ATOM 688 C CA . ALA A 1 87 ? -5.778 4.115 13.161 1.00 86.62 87 ALA A CA 1
ATOM 689 C C . ALA A 1 87 ? -5.286 5.465 13.721 1.00 86.62 87 ALA A C 1
ATOM 691 O O . ALA A 1 87 ? -5.577 6.512 13.131 1.00 86.62 87 ALA A O 1
ATOM 692 N N . LYS A 1 88 ? -4.587 5.471 14.862 1.00 87.44 88 LYS A N 1
ATOM 693 C CA . LYS A 1 88 ? -3.967 6.667 15.462 1.00 87.44 88 LYS A CA 1
ATOM 694 C C . LYS A 1 88 ? -2.499 6.829 15.062 1.00 87.44 88 LYS A C 1
ATOM 696 O O . LYS A 1 88 ? -1.939 7.895 15.320 1.00 87.44 88 LYS A O 1
ATOM 701 N N . GLU A 1 89 ? -1.874 5.796 14.497 1.00 87.25 89 GLU A N 1
ATOM 702 C CA . GLU A 1 89 ? -0.497 5.875 14.017 1.00 87.25 89 GLU A CA 1
ATOM 703 C C . GLU A 1 89 ? -0.366 6.905 12.890 1.00 87.25 89 GLU A C 1
ATOM 705 O O . GLU A 1 89 ? -1.250 7.090 12.052 1.00 87.25 89 GLU A O 1
ATOM 710 N N . ASP A 1 90 ? 0.779 7.583 12.868 1.00 90.62 90 ASP A N 1
ATOM 711 C CA . ASP A 1 90 ? 1.135 8.462 11.762 1.00 90.62 90 ASP A CA 1
ATOM 712 C C . ASP A 1 90 ? 1.459 7.624 10.520 1.00 90.62 90 ASP A C 1
ATOM 714 O O . ASP A 1 90 ? 2.264 6.691 10.585 1.00 90.62 90 ASP A O 1
ATOM 718 N N . TYR A 1 91 ? 0.869 7.983 9.380 1.00 91.69 91 TYR A N 1
ATOM 719 C CA . TYR A 1 91 ? 0.999 7.227 8.134 1.00 91.69 91 TYR A CA 1
ATOM 720 C C . TYR A 1 91 ? 2.458 6.976 7.728 1.00 91.69 91 TYR A C 1
ATOM 722 O O . TYR A 1 91 ? 2.797 5.870 7.313 1.00 91.69 91 TYR A O 1
ATOM 730 N N . GLU A 1 92 ? 3.346 7.964 7.871 1.00 92.19 92 GLU A N 1
ATOM 731 C CA . GLU A 1 92 ? 4.750 7.813 7.472 1.00 92.19 92 GLU A CA 1
ATOM 732 C C . GLU A 1 92 ? 5.516 6.866 8.401 1.00 92.19 92 GLU A C 1
ATOM 734 O O . GLU A 1 92 ? 6.481 6.221 7.978 1.00 92.19 92 GLU A O 1
ATOM 739 N N . ASN A 1 93 ? 5.107 6.763 9.665 1.00 90.94 93 ASN A N 1
ATOM 740 C CA . ASN A 1 93 ? 5.659 5.785 10.597 1.00 90.94 93 ASN A CA 1
ATOM 741 C C . ASN A 1 93 ? 5.110 4.389 10.313 1.00 90.94 93 ASN A C 1
ATOM 743 O O . ASN A 1 93 ? 5.908 3.462 10.166 1.00 90.94 93 ASN A O 1
ATOM 747 N N . LEU A 1 94 ? 3.796 4.261 10.128 1.00 90.25 94 LEU A N 1
ATOM 748 C CA . LEU A 1 94 ? 3.153 2.998 9.780 1.00 90.25 94 LEU A CA 1
ATOM 749 C C . LEU A 1 94 ? 3.734 2.420 8.482 1.00 90.25 94 LEU A C 1
ATOM 751 O O . LEU A 1 94 ? 4.115 1.254 8.420 1.00 90.25 94 LEU A O 1
ATOM 755 N N . LYS A 1 95 ? 3.913 3.263 7.463 1.00 90.81 95 LYS A N 1
ATOM 756 C CA . LYS A 1 95 ? 4.543 2.898 6.190 1.00 90.81 95 LYS A CA 1
ATOM 757 C C . LYS A 1 95 ? 5.953 2.333 6.367 1.00 90.81 95 LYS A C 1
ATOM 759 O O . LYS A 1 95 ? 6.310 1.347 5.726 1.00 90.81 95 LYS A O 1
ATOM 764 N N . LYS A 1 96 ? 6.755 2.921 7.261 1.00 89.94 96 LYS A N 1
ATOM 765 C CA . LYS A 1 96 ? 8.101 2.417 7.583 1.00 89.94 96 LYS A CA 1
ATOM 766 C C . LYS A 1 96 ? 8.059 1.104 8.350 1.00 89.94 96 LYS A C 1
ATOM 768 O O . LYS A 1 96 ? 8.893 0.246 8.080 1.00 89.94 96 LYS A O 1
ATOM 773 N N . GLN A 1 97 ? 7.129 0.955 9.291 1.00 88.06 97 GLN A N 1
ATOM 774 C CA . GLN A 1 97 ? 6.974 -0.280 10.060 1.00 88.06 97 GLN A CA 1
ATOM 775 C C . GLN A 1 97 ? 6.525 -1.446 9.167 1.00 88.06 97 GLN A C 1
ATOM 777 O O . GLN A 1 97 ? 7.039 -2.550 9.317 1.00 88.06 97 GLN A O 1
ATOM 782 N N . LEU A 1 98 ? 5.645 -1.182 8.195 1.00 88.31 98 LEU A N 1
ATOM 783 C CA . LEU A 1 98 ? 5.207 -2.152 7.185 1.00 88.31 98 LEU A CA 1
ATOM 784 C C . LEU A 1 98 ? 6.265 -2.424 6.102 1.00 88.31 98 LEU A C 1
ATOM 786 O O . LEU A 1 98 ? 6.127 -3.365 5.332 1.00 88.31 98 LEU A O 1
ATOM 790 N N . GLY A 1 99 ? 7.327 -1.615 6.024 1.00 88.31 99 GLY A N 1
ATOM 791 C CA . GLY A 1 99 ? 8.425 -1.820 5.076 1.00 88.31 99 GLY A CA 1
ATOM 7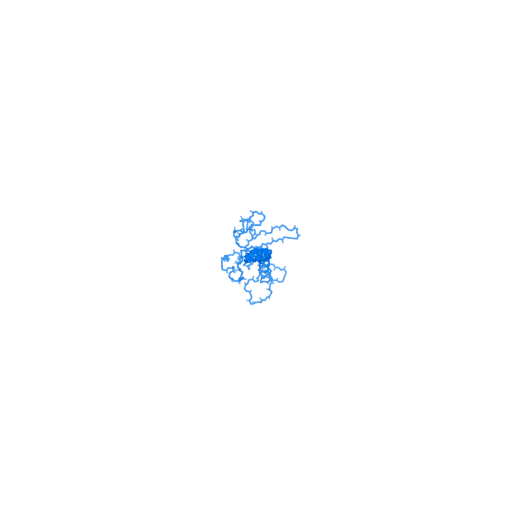92 C C . GLY A 1 99 ? 8.079 -1.531 3.611 1.00 88.31 99 GLY A C 1
ATOM 793 O O . GLY A 1 99 ? 8.853 -1.902 2.728 1.00 88.31 99 GLY A O 1
ATOM 794 N N . VAL A 1 100 ? 6.964 -0.848 3.344 1.00 88.69 100 VAL A N 1
ATOM 795 C CA . VAL A 1 100 ? 6.454 -0.600 1.987 1.00 88.69 100 VAL A CA 1
ATOM 796 C C . VAL A 1 100 ? 6.890 0.752 1.428 1.00 88.69 100 VAL A C 1
ATOM 798 O O . VAL A 1 100 ? 7.057 1.742 2.150 1.00 88.69 100 VAL A O 1
ATOM 801 N N . ARG A 1 101 ? 7.083 0.817 0.109 1.00 88.12 101 ARG A N 1
ATOM 802 C CA . ARG A 1 101 ? 7.486 2.038 -0.604 1.00 88.12 101 ARG A CA 1
ATOM 803 C C . ARG A 1 101 ? 6.300 2.735 -1.247 1.00 88.12 101 ARG A C 1
ATOM 805 O O . ARG A 1 101 ? 6.277 3.972 -1.296 1.00 88.12 101 ARG A O 1
ATOM 812 N N . GLY A 1 102 ? 5.340 1.958 -1.734 1.00 88.06 102 GLY A N 1
ATOM 813 C CA . GLY A 1 102 ? 4.109 2.423 -2.348 1.00 88.06 102 GLY A CA 1
ATOM 814 C C . GLY A 1 102 ? 3.209 3.173 -1.374 1.00 88.06 102 GLY A C 1
ATOM 815 O O . GLY A 1 102 ? 3.351 3.087 -0.154 1.00 88.06 102 GLY A O 1
ATOM 816 N N . ASP A 1 103 ? 2.300 3.973 -1.925 1.00 92.00 103 ASP A N 1
ATOM 817 C CA . ASP A 1 103 ? 1.183 4.481 -1.137 1.00 92.00 103 ASP A CA 1
ATOM 818 C C . ASP A 1 103 ? 0.110 3.398 -1.042 1.00 92.00 103 ASP A C 1
ATOM 820 O O . ASP A 1 103 ? -0.238 2.787 -2.051 1.00 92.00 103 ASP A O 1
ATOM 824 N N . PHE A 1 104 ? -0.405 3.167 0.163 1.00 92.75 104 PHE A N 1
ATOM 825 C CA . PHE A 1 104 ? -1.387 2.119 0.429 1.00 92.75 104 PHE A CA 1
ATOM 826 C C . PHE A 1 104 ? -2.578 2.666 1.215 1.00 92.75 104 PHE A C 1
ATOM 828 O O . PHE A 1 104 ? -2.524 3.752 1.802 1.00 92.75 104 PHE A O 1
ATOM 835 N N . CYS A 1 105 ? -3.653 1.887 1.224 1.00 93.25 105 CYS A N 1
ATOM 836 C CA . CYS A 1 105 ? -4.786 2.081 2.108 1.00 93.25 105 CYS A CA 1
ATOM 837 C C . CYS A 1 105 ? -5.317 0.722 2.558 1.00 93.25 105 CYS A C 1
ATOM 839 O O . CYS A 1 105 ? -5.547 -0.157 1.731 1.00 93.25 105 CYS A O 1
ATOM 841 N N . ILE A 1 106 ? -5.510 0.571 3.863 1.00 91.62 106 ILE A N 1
ATOM 842 C CA . ILE A 1 106 ? -6.121 -0.599 4.484 1.00 91.62 106 ILE A CA 1
ATOM 843 C C . ILE A 1 106 ? -7.594 -0.273 4.710 1.00 91.62 106 ILE A C 1
ATOM 845 O O . ILE A 1 106 ? -7.905 0.705 5.388 1.00 91.62 106 ILE A O 1
ATOM 849 N N . HIS A 1 107 ? -8.495 -1.082 4.166 1.00 92.50 107 HIS A N 1
ATOM 850 C CA . HIS A 1 107 ? -9.931 -0.979 4.411 1.00 92.50 107 HIS A CA 1
ATOM 851 C C . HIS A 1 107 ? -10.541 -2.357 4.611 1.00 92.50 107 HIS A C 1
ATOM 853 O O . HIS A 1 107 ? -9.913 -3.378 4.337 1.00 92.50 107 HIS A O 1
ATOM 859 N N . PHE A 1 108 ? -11.775 -2.357 5.096 1.00 90.38 108 PHE A N 1
ATOM 860 C CA . PHE A 1 108 ? -12.539 -3.564 5.346 1.00 90.38 108 PHE A CA 1
ATOM 861 C C . PHE A 1 108 ? -13.721 -3.603 4.391 1.00 90.38 108 PHE A C 1
ATOM 863 O O . PHE A 1 108 ? -14.344 -2.575 4.124 1.00 90.38 108 PHE A O 1
ATOM 870 N N . GLU A 1 109 ? -14.007 -4.790 3.877 1.00 91.25 109 GLU A N 1
ATOM 871 C CA . GLU A 1 109 ? -15.171 -5.064 3.044 1.00 91.25 109 GLU A CA 1
ATOM 872 C C . GLU A 1 109 ? -15.938 -6.243 3.636 1.00 91.25 109 GLU A C 1
ATOM 874 O O . GLU A 1 109 ? -15.340 -7.132 4.252 1.00 91.25 109 GLU A O 1
ATOM 879 N N . ASP A 1 110 ? -17.258 -6.229 3.481 1.00 90.31 110 ASP A N 1
ATOM 880 C CA . ASP A 1 110 ? -18.093 -7.395 3.759 1.00 90.31 110 ASP A CA 1
ATOM 881 C C . ASP A 1 110 ? -18.071 -8.401 2.591 1.00 90.31 110 ASP A C 1
ATOM 883 O O . ASP A 1 110 ? -17.389 -8.222 1.579 1.00 90.31 110 ASP A O 1
ATOM 887 N N . ASP A 1 111 ? -18.808 -9.500 2.737 1.00 93.06 111 ASP A N 1
ATOM 888 C CA . ASP A 1 111 ? -18.928 -10.556 1.730 1.00 93.06 111 ASP A CA 1
ATOM 889 C C . ASP A 1 111 ? -19.665 -10.118 0.452 1.00 93.06 111 ASP A C 1
ATOM 891 O O . ASP A 1 111 ? -19.527 -10.763 -0.592 1.00 93.06 111 ASP A O 1
ATOM 895 N N . GLU A 1 112 ? -20.407 -9.014 0.510 1.00 93.81 112 GLU A N 1
ATOM 896 C CA . GLU A 1 112 ? -21.071 -8.380 -0.629 1.00 93.81 112 GLU A CA 1
ATOM 897 C C . GLU A 1 112 ? -20.184 -7.320 -1.317 1.00 93.81 112 GLU A C 1
ATOM 899 O O . GLU A 1 112 ? -20.545 -6.812 -2.384 1.00 93.81 112 GLU A O 1
ATOM 904 N N . GLY A 1 113 ? -19.007 -7.017 -0.756 1.00 89.62 113 GLY A N 1
ATOM 905 C CA . GLY A 1 113 ? -18.075 -6.001 -1.249 1.00 89.62 113 GLY A CA 1
ATOM 906 C C . GLY A 1 113 ? -18.418 -4.574 -0.811 1.00 89.62 113 GLY A C 1
ATOM 907 O O . GLY A 1 113 ? -17.943 -3.611 -1.418 1.00 89.62 113 GLY A O 1
ATOM 908 N N . ASN A 1 114 ? -19.258 -4.398 0.211 1.00 91.81 114 ASN A N 1
ATOM 909 C CA . ASN A 1 114 ? -19.529 -3.087 0.792 1.00 91.81 114 ASN A CA 1
ATOM 910 C C . ASN A 1 114 ? -18.409 -2.690 1.758 1.00 91.81 114 ASN A C 1
ATOM 912 O O . ASN A 1 114 ? -17.945 -3.493 2.565 1.00 91.81 114 ASN A O 1
ATOM 916 N N . ILE A 1 115 ? -18.018 -1.416 1.722 1.00 90.25 115 ILE A N 1
ATOM 917 C CA . ILE A 1 115 ? -16.976 -0.867 2.597 1.00 90.25 115 ILE A CA 1
ATOM 918 C C . ILE A 1 115 ? -17.504 -0.766 4.031 1.00 90.25 115 ILE A C 1
ATOM 920 O O . ILE A 1 115 ? -18.510 -0.100 4.287 1.00 90.25 115 ILE A O 1
ATOM 924 N N . ILE A 1 116 ? -16.775 -1.358 4.975 1.00 90.19 116 ILE A N 1
ATOM 925 C CA . ILE A 1 116 ? -17.026 -1.231 6.410 1.00 90.19 116 ILE A CA 1
ATOM 926 C C . ILE A 1 116 ? -16.209 -0.049 6.941 1.00 90.19 116 ILE A C 1
ATOM 928 O O . ILE A 1 116 ? -14.978 -0.029 6.876 1.00 90.19 116 ILE A O 1
ATOM 932 N N . TYR A 1 117 ? -16.900 0.953 7.482 1.00 88.69 117 TYR A N 1
ATOM 933 C CA . TYR A 1 117 ? -16.267 2.155 8.014 1.00 88.6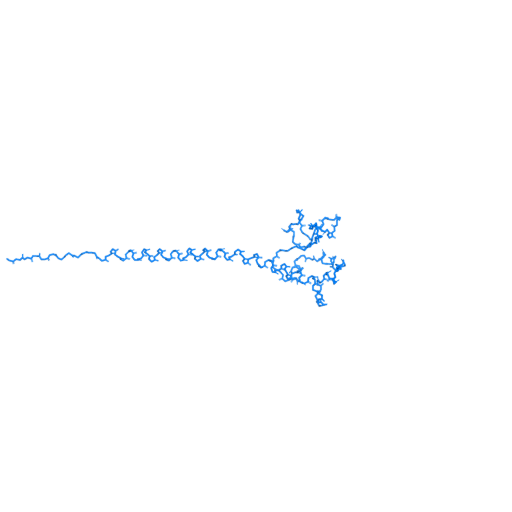9 117 TYR A CA 1
ATOM 934 C C . TYR A 1 117 ? -15.596 1.891 9.360 1.00 88.69 117 TYR A C 1
ATOM 936 O O . TYR A 1 117 ? -16.227 1.421 10.302 1.00 88.69 117 TYR A O 1
ATOM 944 N N . ILE A 1 118 ? -14.333 2.301 9.481 1.00 86.62 118 ILE A N 1
ATOM 945 C CA . ILE A 1 118 ? -13.579 2.253 10.745 1.00 86.62 118 ILE A CA 1
ATOM 946 C C . ILE A 1 118 ? -14.185 3.232 11.755 1.00 86.62 118 ILE A C 1
ATOM 948 O O . ILE A 1 118 ? -14.189 2.991 12.959 1.00 86.62 118 ILE A O 1
ATOM 952 N N . ASN A 1 119 ? -14.713 4.356 11.265 1.00 84.19 119 ASN A N 1
ATOM 953 C CA . ASN A 1 119 ? -15.481 5.293 12.072 1.00 84.19 119 ASN A CA 1
ATOM 954 C C . ASN A 1 119 ? -16.609 5.908 11.237 1.00 84.19 119 ASN A C 1
ATOM 956 O O . ASN A 1 119 ? -16.361 6.734 10.353 1.00 84.19 119 ASN A O 1
ATOM 960 N N . GLU A 1 120 ? -17.850 5.529 11.550 1.00 81.44 120 GLU A N 1
ATOM 961 C CA . GLU A 1 120 ? -19.051 6.030 10.871 1.00 81.44 120 GLU A CA 1
ATOM 962 C C . GLU A 1 120 ? -19.259 7.539 11.070 1.00 81.44 120 GLU A C 1
ATOM 964 O O . GLU A 1 120 ? -19.704 8.235 10.161 1.00 81.44 120 GLU A O 1
ATOM 969 N N . SER A 1 121 ? -18.893 8.082 12.236 1.00 83.50 121 SER A N 1
ATOM 970 C CA . SER A 1 121 ? -19.103 9.503 12.553 1.00 83.50 121 SER A CA 1
ATOM 971 C C . SER A 1 121 ? -18.186 10.428 11.753 1.00 83.50 121 SER A C 1
ATOM 973 O O . SER A 1 121 ? -18.559 11.563 11.458 1.00 83.50 121 SER A O 1
ATOM 975 N N . THR A 1 122 ? -16.987 9.961 11.402 1.00 82.88 122 THR A N 1
ATOM 976 C CA . THR A 1 122 ? -16.021 10.722 10.594 1.00 82.88 122 THR A CA 1
ATOM 977 C C . THR A 1 122 ? -15.971 10.263 9.140 1.00 82.88 122 THR A C 1
ATOM 979 O O . THR A 1 122 ? -15.138 10.765 8.388 1.00 82.88 122 THR A O 1
ATOM 982 N N . ASN A 1 123 ? -16.833 9.320 8.741 1.00 84.81 123 ASN A N 1
ATOM 983 C CA . ASN A 1 123 ? -16.846 8.708 7.411 1.00 84.81 123 ASN A CA 1
ATOM 984 C C . ASN A 1 123 ? -15.467 8.145 7.004 1.00 84.81 123 ASN A C 1
ATOM 986 O O . ASN A 1 123 ? -15.033 8.285 5.860 1.00 84.81 123 ASN A O 1
ATOM 990 N N . ARG A 1 124 ? -14.737 7.561 7.966 1.00 88.12 124 ARG A N 1
ATOM 991 C CA . ARG A 1 124 ? -13.379 7.046 7.747 1.00 88.12 124 ARG A CA 1
ATOM 992 C C . ARG A 1 124 ? -13.455 5.641 7.160 1.00 88.12 124 ARG A C 1
ATOM 994 O O . ARG A 1 124 ? -13.808 4.699 7.866 1.00 88.12 124 ARG A O 1
ATOM 1001 N N . ALA A 1 125 ? -13.140 5.527 5.873 1.00 89.75 125 ALA A N 1
ATOM 1002 C CA . ALA A 1 125 ? -13.253 4.289 5.099 1.00 89.75 125 ALA A CA 1
ATOM 1003 C C . ALA A 1 125 ? -12.015 3.374 5.181 1.00 89.75 125 ALA A C 1
ATOM 1005 O O . ALA A 1 125 ? -12.101 2.205 4.827 1.00 89.75 125 ALA A O 1
ATOM 1006 N N . GLY A 1 126 ? -10.868 3.882 5.639 1.00 92.00 126 GLY A N 1
ATOM 1007 C CA . GLY A 1 126 ? -9.629 3.108 5.719 1.00 92.00 126 GLY A CA 1
ATOM 1008 C C . GLY A 1 126 ? -8.525 3.835 6.481 1.00 92.00 126 GLY A C 1
ATOM 1009 O O . GLY A 1 126 ? -8.740 4.970 6.900 1.00 92.00 126 GLY A O 1
ATOM 1010 N N . ILE A 1 127 ? -7.374 3.177 6.646 1.00 92.50 127 ILE A N 1
ATOM 1011 C CA . ILE A 1 127 ? -6.135 3.686 7.263 1.00 92.50 127 ILE A CA 1
ATOM 1012 C C . ILE A 1 127 ? -5.040 3.710 6.197 1.00 92.50 127 ILE A C 1
ATOM 1014 O O . ILE A 1 127 ? -4.736 2.674 5.602 1.00 92.50 127 ILE A O 1
ATOM 1018 N N . GLY A 1 128 ? -4.433 4.870 5.943 1.00 92.56 128 GLY A N 1
ATOM 1019 C CA . GLY A 1 128 ? -3.391 4.979 4.925 1.00 92.56 128 GLY A CA 1
ATOM 1020 C C . GLY A 1 128 ? -3.283 6.354 4.275 1.00 92.56 128 GLY A C 1
ATOM 1021 O O . GLY A 1 128 ? -3.556 7.387 4.881 1.00 92.56 128 GLY A O 1
ATOM 1022 N N . SER A 1 129 ? -2.858 6.367 3.013 1.00 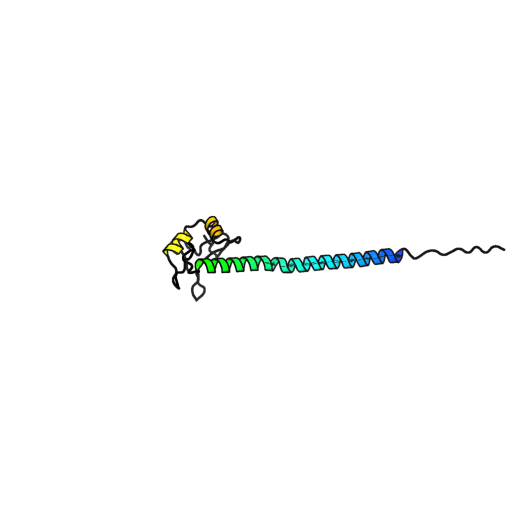93.50 129 SER A N 1
ATOM 1023 C CA . SER A 1 129 ? -2.585 7.596 2.268 1.00 93.50 129 SER A CA 1
ATOM 1024 C C . SER A 1 129 ? -3.854 8.292 1.785 1.00 93.50 129 SER A C 1
ATOM 1026 O O . SER A 1 129 ? -4.612 7.731 0.997 1.00 93.50 129 SER A O 1
ATOM 1028 N N . SER A 1 130 ? -3.988 9.588 2.079 1.00 92.50 130 SER A N 1
ATOM 1029 C CA . SER A 1 130 ? -5.043 10.468 1.530 1.00 92.50 130 SER A CA 1
ATOM 1030 C C . SER A 1 130 ? -5.029 10.655 0.014 1.00 92.50 130 SER A C 1
ATOM 1032 O O . SER A 1 130 ? -5.912 11.304 -0.549 1.00 92.50 130 SER A O 1
ATOM 1034 N N . ARG A 1 131 ? -4.046 10.071 -0.672 1.00 92.12 131 ARG A N 1
ATOM 1035 C CA . ARG A 1 131 ? -3.986 10.017 -2.136 1.00 92.12 131 ARG A CA 1
ATOM 1036 C C . ARG A 1 131 ? -4.761 8.839 -2.721 1.00 92.12 131 ARG A C 1
ATOM 1038 O O . ARG A 1 131 ? -5.000 8.830 -3.926 1.00 92.12 131 ARG A O 1
ATOM 1045 N N . VAL A 1 132 ? -5.137 7.865 -1.895 1.00 90.62 132 VAL A N 1
ATOM 1046 C CA . VAL A 1 132 ? -5.902 6.680 -2.290 1.00 90.62 132 VAL A CA 1
ATOM 1047 C C . VAL A 1 132 ? -7.372 6.896 -1.931 1.00 90.62 132 VAL A C 1
ATOM 1049 O O . VAL A 1 132 ? -7.684 7.384 -0.845 1.00 90.62 132 VAL A O 1
ATOM 1052 N N . TYR A 1 133 ? -8.271 6.543 -2.852 1.00 91.25 133 TYR A N 1
ATOM 1053 C CA . TYR A 1 133 ? -9.716 6.718 -2.696 1.00 91.25 133 TYR A CA 1
ATOM 1054 C C . TYR A 1 133 ? -10.427 5.370 -2.752 1.00 91.25 133 TYR A C 1
ATOM 1056 O O . TYR A 1 133 ? -10.210 4.602 -3.687 1.00 91.25 133 TYR A O 1
ATOM 1064 N N . ILE A 1 134 ? -11.324 5.130 -1.799 1.00 89.31 134 ILE A N 1
ATOM 1065 C CA . ILE A 1 134 ? -12.157 3.927 -1.720 1.00 89.31 134 ILE A CA 1
ATOM 1066 C C . ILE A 1 134 ? -13.610 4.390 -1.735 1.00 89.31 134 ILE A C 1
ATOM 1068 O O . ILE A 1 134 ? -14.014 5.203 -0.906 1.00 89.31 134 ILE A O 1
ATOM 1072 N N . GLY A 1 135 ? -14.385 3.973 -2.737 1.00 84.50 135 GLY A N 1
ATOM 1073 C CA . GLY A 1 135 ? -15.772 4.437 -2.883 1.00 84.50 135 GLY A CA 1
ATOM 1074 C C . GLY A 1 135 ? -15.919 5.966 -2.994 1.00 84.50 135 GLY A C 1
ATOM 1075 O O . GLY A 1 135 ? -16.947 6.517 -2.616 1.00 84.50 135 GLY A O 1
ATOM 1076 N N . GLY A 1 136 ? -14.885 6.673 -3.472 1.00 86.50 136 GLY A N 1
ATOM 1077 C CA . GLY A 1 136 ? -14.860 8.140 -3.565 1.00 86.50 136 GLY A CA 1
ATOM 1078 C C . GLY A 1 136 ? -14.461 8.870 -2.276 1.00 86.50 136 GLY A C 1
ATOM 1079 O O . GLY A 1 136 ? -14.412 10.099 -2.268 1.00 86.50 136 GLY A O 1
ATOM 1080 N N . ILE A 1 137 ? -14.133 8.139 -1.210 1.00 89.44 137 ILE A N 1
ATOM 1081 C CA . ILE A 1 137 ? -13.688 8.681 0.076 1.00 89.44 137 ILE A CA 1
ATOM 1082 C C . ILE A 1 137 ? -12.170 8.540 0.162 1.00 89.44 137 ILE A C 1
ATOM 1084 O O . ILE A 1 137 ? -11.628 7.467 -0.100 1.00 89.44 137 ILE A O 1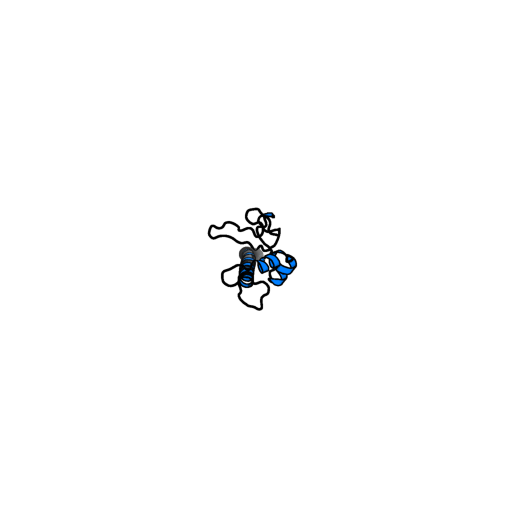
ATOM 1088 N N . ALA A 1 138 ? -11.482 9.630 0.500 1.00 91.38 138 ALA A N 1
ATOM 1089 C CA . ALA A 1 138 ? -10.039 9.601 0.701 1.00 91.38 138 ALA A CA 1
ATOM 1090 C C . ALA A 1 138 ? -9.691 8.772 1.945 1.00 91.38 138 ALA A C 1
ATOM 1092 O O . ALA A 1 138 ? -10.340 8.899 2.985 1.00 91.38 138 ALA A O 1
ATOM 1093 N N . CYS A 1 139 ? -8.654 7.951 1.840 1.00 91.56 139 CYS A N 1
ATOM 1094 C CA . CYS A 1 139 ? -8.122 7.205 2.972 1.00 91.56 139 CYS A CA 1
ATOM 1095 C C . CYS A 1 139 ? -7.423 8.147 3.970 1.00 91.56 139 CYS A C 1
ATOM 1097 O O . CYS A 1 139 ? -6.896 9.189 3.579 1.00 91.56 139 CYS A O 1
ATOM 1099 N N . SER A 1 140 ? -7.429 7.830 5.264 1.00 85.88 140 SER A N 1
ATOM 1100 C CA . SER A 1 140 ? -6.830 8.700 6.291 1.00 85.88 140 SER A CA 1
ATOM 1101 C C . SER A 1 140 ? -6.432 7.926 7.519 1.00 85.88 140 SER A C 1
ATOM 1103 O O . SER A 1 140 ? -7.206 7.017 7.868 1.00 85.88 140 SER A O 1
#

Foldseek 3Di:
DDDDDDDDDDDDPVVVVVVVVVVVVVVVVVVVVVVVVCVVVVVVVVVVLVVVLVVLLVCLCCPPPPPRLNPQHDPHDGNLVSVVVLQPDDQVVNCVSSVHDDWDWAWDADPVRDTDANDPVVSARTATAQVDDDPNHGHD

pLDDT: mean 83.3, std 12.46, range [42.5, 97.5]

Secondary structure (DSSP, 8-state):
-----------SSHHHHHHHHHHHHHHHHHHHHHHHHHHHHHHHHHHHHHHHHHHHHHHHHH---TT-TT--EETTEE-HHHHHHHTTS-HHHHHHHTT--S--EE-EE-TT-PEEPSBTTTTB--EE-TT-EETTEEP-

Sequence (140 aa):
MNVHKRGFWMKKAQTWSLDVMVATGMFVIVIISFFYIISLTSETSKTDELLREGEDIQDILISSKPEESLNIVVGSIIDEDKLNDLAKEDYENLKKQLGVRGDFCIHFEDDEGNIIYINESTNRAGIGSSRVYIGGIACS